Protein AF-A0A1E8Q429-F1 (afdb_monomer_lite)

Radius of gyration: 21.32 Å; chains: 1; bounding box: 55×34×51 Å

Structure (mmCIF, N/CA/C/O backbone):
data_AF-A0A1E8Q429-F1
#
_entry.id   AF-A0A1E8Q429-F1
#
loop_
_atom_site.group_PDB
_atom_site.id
_atom_site.type_symbol
_atom_site.label_atom_id
_atom_site.label_alt_id
_atom_site.label_comp_id
_atom_site.label_asym_id
_atom_site.label_entity_id
_atom_site.label_seq_id
_atom_site.pdbx_PDB_ins_code
_atom_site.Cartn_x
_atom_site.Cartn_y
_atom_site.Cartn_z
_atom_site.occupancy
_atom_site.B_iso_or_equiv
_atom_site.auth_seq_id
_atom_site.auth_comp_id
_atom_site.auth_asym_id
_atom_site.auth_atom_id
_atom_site.pdbx_PDB_model_num
ATOM 1 N N . MET A 1 1 ? -5.239 8.625 -13.168 1.00 46.09 1 MET A N 1
ATOM 2 C CA . MET A 1 1 ? -5.073 7.178 -13.449 1.00 46.09 1 MET A CA 1
ATOM 3 C C . MET A 1 1 ? -4.353 6.540 -12.269 1.00 46.09 1 MET A C 1
ATOM 5 O O . MET A 1 1 ? -3.284 7.021 -11.925 1.00 46.09 1 MET A O 1
ATOM 9 N N . SER A 1 2 ? -4.914 5.511 -11.625 1.00 65.75 2 SER A N 1
ATOM 10 C CA . SER A 1 2 ? -4.260 4.858 -10.476 1.00 65.75 2 SER A CA 1
ATOM 11 C C . SER A 1 2 ? -3.245 3.815 -10.962 1.00 65.75 2 SER A C 1
ATOM 13 O O . SER A 1 2 ? -3.568 2.637 -11.105 1.00 65.75 2 SER A O 1
ATOM 15 N N . ALA A 1 3 ? -2.030 4.260 -11.299 1.00 67.94 3 ALA A N 1
ATOM 16 C CA . ALA A 1 3 ? -0.979 3.421 -11.893 1.00 67.94 3 ALA A CA 1
ATOM 17 C C . ALA A 1 3 ? -0.579 2.216 -11.009 1.00 67.94 3 ALA A C 1
ATOM 19 O O . ALA A 1 3 ? -0.159 1.181 -11.520 1.00 67.94 3 ALA A O 1
ATOM 20 N N . PHE A 1 4 ? -0.803 2.309 -9.694 1.00 79.19 4 PHE A N 1
ATOM 21 C CA . PHE A 1 4 ? -0.530 1.252 -8.715 1.00 79.19 4 PHE A CA 1
ATOM 22 C C . PHE A 1 4 ? -1.444 0.023 -8.833 1.00 79.19 4 PHE A C 1
ATOM 24 O O . PHE A 1 4 ? -1.063 -1.050 -8.373 1.00 79.19 4 PHE A O 1
ATOM 31 N N . LEU A 1 5 ? -2.608 0.136 -9.488 1.00 81.38 5 LEU A N 1
ATOM 32 C CA . LEU A 1 5 ? -3.576 -0.963 -9.660 1.00 81.38 5 LEU A CA 1
ATOM 33 C C . LEU A 1 5 ? -2.956 -2.205 -10.333 1.00 81.38 5 LEU A C 1
ATOM 35 O O . LEU A 1 5 ? -3.407 -3.337 -10.152 1.00 81.38 5 LEU A O 1
ATOM 39 N N . TYR A 1 6 ? -1.936 -1.980 -11.153 1.00 85.81 6 TYR A N 1
ATOM 40 C CA . TYR A 1 6 ? -1.283 -3.007 -11.950 1.00 85.81 6 TYR A CA 1
ATOM 41 C C . TYR A 1 6 ? -0.067 -3.630 -11.265 1.00 85.81 6 TYR A C 1
ATOM 43 O O . TYR A 1 6 ? 0.525 -4.553 -11.816 1.00 85.81 6 TYR A O 1
ATOM 51 N N . LEU A 1 7 ? 0.274 -3.177 -10.061 1.00 88.69 7 LEU A N 1
ATOM 52 C CA . LEU A 1 7 ? 1.336 -3.755 -9.253 1.00 88.69 7 LEU A CA 1
ATOM 53 C C . LEU A 1 7 ? 0.785 -4.817 -8.303 1.00 88.69 7 LEU A C 1
ATOM 55 O O . LEU A 1 7 ? -0.357 -4.744 -7.844 1.00 88.69 7 LEU A O 1
ATOM 59 N N . THR A 1 8 ? 1.625 -5.795 -7.965 1.00 90.06 8 THR A N 1
ATOM 60 C CA . THR A 1 8 ? 1.300 -6.746 -6.897 1.00 90.06 8 THR A CA 1
ATOM 61 C C . THR A 1 8 ? 1.187 -6.015 -5.557 1.00 90.06 8 THR A C 1
ATOM 63 O O . THR A 1 8 ? 1.792 -4.960 -5.372 1.00 90.06 8 THR A O 1
ATOM 66 N N . PHE A 1 9 ? 0.456 -6.585 -4.593 1.00 89.88 9 PHE A N 1
ATOM 67 C CA . PHE A 1 9 ? 0.373 -6.024 -3.237 1.00 89.88 9 PHE A CA 1
ATOM 68 C C . PHE A 1 9 ? 1.767 -5.741 -2.660 1.00 89.88 9 PHE A C 1
ATOM 70 O O . PHE A 1 9 ? 2.017 -4.671 -2.111 1.00 89.88 9 PHE A O 1
ATOM 77 N N . ARG A 1 10 ? 2.702 -6.683 -2.844 1.00 91.12 10 ARG A N 1
ATOM 78 C CA . ARG A 1 10 ? 4.063 -6.541 -2.334 1.00 91.12 10 ARG A CA 1
ATOM 79 C C . ARG A 1 10 ? 4.818 -5.395 -2.998 1.00 91.12 10 ARG A C 1
ATOM 81 O O . ARG A 1 10 ? 5.468 -4.638 -2.291 1.00 91.12 10 ARG A O 1
ATOM 88 N N . ASP A 1 11 ? 4.701 -5.252 -4.316 1.00 92.62 11 ASP A N 1
ATOM 89 C CA . ASP A 1 11 ? 5.333 -4.154 -5.053 1.00 92.62 11 ASP A CA 1
ATOM 90 C C . ASP A 1 11 ? 4.767 -2.792 -4.613 1.00 92.62 11 ASP A C 1
ATOM 92 O O . ASP A 1 11 ? 5.527 -1.841 -4.441 1.00 92.62 11 ASP A O 1
ATOM 96 N N . GLN A 1 12 ? 3.451 -2.698 -4.376 1.00 92.19 12 GLN A N 1
ATOM 97 C CA . GLN A 1 12 ? 2.818 -1.481 -3.851 1.00 92.19 12 GLN A CA 1
ATOM 98 C C . GLN A 1 12 ? 3.361 -1.118 -2.458 1.00 92.19 12 GLN A C 1
ATOM 100 O O . GLN A 1 12 ? 3.702 0.040 -2.216 1.00 92.19 12 GLN A O 1
ATOM 105 N N . VAL A 1 13 ? 3.492 -2.105 -1.562 1.00 91.56 13 VAL A N 1
ATOM 106 C CA . VAL A 1 13 ? 4.066 -1.909 -0.220 1.00 91.56 13 VAL A CA 1
ATOM 107 C C . VAL A 1 13 ? 5.539 -1.522 -0.300 1.00 91.56 13 VAL A C 1
ATOM 109 O O . VAL A 1 13 ? 5.920 -0.515 0.285 1.00 91.56 13 VAL A O 1
ATOM 112 N N . ASP A 1 14 ? 6.363 -2.268 -1.042 1.00 94.50 14 ASP A N 1
ATOM 113 C CA . ASP A 1 14 ? 7.803 -2.004 -1.130 1.00 94.50 14 ASP A CA 1
ATOM 114 C C . ASP A 1 14 ? 8.072 -0.589 -1.692 1.00 94.50 14 ASP A C 1
ATOM 116 O O . ASP A 1 14 ? 8.958 0.114 -1.198 1.00 94.50 14 ASP A O 1
ATOM 120 N N . LEU A 1 15 ? 7.274 -0.135 -2.670 1.00 93.50 15 LEU A N 1
ATOM 121 C CA . LEU A 1 15 ? 7.333 1.237 -3.183 1.00 93.50 15 LEU A CA 1
ATOM 122 C C . LEU A 1 15 ? 6.974 2.277 -2.128 1.00 93.50 15 LEU A C 1
ATOM 124 O O . LEU A 1 15 ? 7.724 3.238 -1.954 1.00 93.50 15 LEU A O 1
ATOM 128 N N . HIS A 1 16 ? 5.849 2.105 -1.430 1.00 92.06 16 HIS A N 1
ATOM 129 C CA . HIS A 1 16 ? 5.443 3.064 -0.404 1.00 92.06 16 HIS A CA 1
ATOM 130 C C . HIS A 1 16 ? 6.444 3.117 0.741 1.00 92.06 16 HIS A C 1
ATOM 132 O O . HIS A 1 16 ? 6.873 4.197 1.129 1.00 92.06 16 HIS A O 1
ATOM 138 N N . THR A 1 17 ? 6.860 1.963 1.261 1.00 92.38 17 THR A N 1
ATOM 139 C CA . THR A 1 17 ? 7.780 1.901 2.397 1.00 92.38 17 THR A CA 1
ATOM 140 C C . THR A 1 17 ? 9.108 2.577 2.077 1.00 92.38 17 THR A C 1
ATOM 142 O O . THR A 1 17 ? 9.664 3.237 2.951 1.00 92.38 17 THR A O 1
ATOM 145 N N . TYR A 1 18 ? 9.617 2.460 0.846 1.00 95.06 18 TYR A N 1
ATOM 146 C CA . TYR A 1 18 ? 10.895 3.072 0.483 1.00 95.06 18 TYR A CA 1
ATOM 147 C C . TYR A 1 18 ? 10.777 4.539 0.042 1.00 95.06 18 TYR A C 1
ATOM 149 O O . TYR A 1 18 ? 11.525 5.380 0.537 1.00 95.06 18 TYR A O 1
ATOM 157 N N . PHE A 1 19 ? 9.861 4.856 -0.880 1.00 92.44 19 PHE A N 1
ATOM 158 C CA . PHE A 1 19 ? 9.769 6.189 -1.491 1.00 92.44 19 PHE A CA 1
ATOM 159 C C . PHE A 1 19 ? 8.773 7.127 -0.809 1.00 92.44 19 PHE A C 1
ATOM 161 O O . PHE A 1 19 ? 8.886 8.333 -0.989 1.00 92.44 19 PHE A O 1
ATOM 168 N N . GLN A 1 20 ? 7.809 6.591 -0.056 1.00 90.12 20 GLN A N 1
ATOM 169 C CA . GLN A 1 20 ? 6.757 7.351 0.624 1.00 90.12 20 GLN A CA 1
ATOM 170 C C . GLN A 1 20 ? 6.062 8.390 -0.270 1.00 90.12 20 GLN A C 1
ATOM 172 O O . GLN A 1 20 ? 5.871 9.532 0.124 1.00 90.12 20 GLN A O 1
ATOM 177 N N . PHE A 1 21 ? 5.635 7.989 -1.474 1.00 81.69 21 PHE A N 1
ATOM 178 C CA . PHE A 1 21 ? 5.024 8.895 -2.464 1.00 81.69 21 PHE A CA 1
ATOM 179 C C . PHE A 1 21 ? 3.799 9.683 -1.972 1.00 81.69 21 PHE A C 1
ATOM 181 O O . PHE A 1 21 ? 3.417 10.662 -2.605 1.00 81.69 21 PHE A O 1
ATOM 188 N N . ALA A 1 22 ? 3.155 9.225 -0.899 1.00 79.38 22 ALA A N 1
ATOM 189 C CA . ALA A 1 22 ? 1.972 9.846 -0.316 1.00 79.38 22 ALA A CA 1
ATOM 190 C C . ALA A 1 22 ? 2.241 10.527 1.040 1.00 79.38 22 ALA A C 1
ATOM 192 O O . ALA A 1 22 ? 1.277 10.874 1.718 1.00 79.38 22 ALA A O 1
ATOM 193 N N . SER A 1 23 ? 3.504 10.675 1.462 1.00 83.12 23 SER A N 1
ATOM 194 C CA . SER A 1 23 ? 3.833 11.403 2.691 1.00 83.12 23 SER A CA 1
ATOM 195 C C . SER A 1 23 ? 4.015 12.899 2.435 1.00 83.12 23 SER A C 1
ATOM 197 O O . SER A 1 23 ? 4.298 13.343 1.324 1.00 83.12 23 SER A O 1
ATOM 199 N N . ASP A 1 24 ? 3.843 13.672 3.496 1.00 86.81 24 ASP A N 1
ATOM 200 C CA . ASP A 1 24 ? 4.056 15.115 3.592 1.00 86.81 24 ASP A CA 1
ATOM 201 C C . ASP A 1 24 ? 5.496 15.480 3.994 1.00 86.81 24 ASP A C 1
ATOM 203 O O . ASP A 1 24 ? 5.793 16.639 4.285 1.00 86.81 24 ASP A O 1
ATOM 207 N N . LYS A 1 25 ? 6.404 14.498 3.997 1.00 88.94 25 LYS A N 1
ATOM 208 C CA . LYS A 1 25 ? 7.797 14.690 4.395 1.00 88.94 25 LYS A CA 1
ATOM 209 C C . LYS A 1 25 ? 8.554 15.567 3.409 1.00 88.94 25 LYS A C 1
ATOM 211 O O . LYS A 1 25 ? 8.418 15.456 2.190 1.00 88.94 25 LYS A O 1
ATOM 216 N N . THR A 1 26 ? 9.444 16.378 3.955 1.00 93.94 26 THR A N 1
ATOM 217 C CA . THR A 1 26 ? 10.434 17.139 3.199 1.00 93.94 26 THR A CA 1
ATOM 218 C C . THR A 1 26 ? 11.469 16.217 2.552 1.00 93.94 26 THR A C 1
ATOM 220 O O . THR A 1 26 ? 11.667 15.065 2.945 1.00 93.94 26 THR A O 1
ATOM 223 N N . GLU A 1 27 ? 12.201 16.732 1.564 1.00 92.88 27 GLU A N 1
ATOM 224 C CA . GLU A 1 27 ? 13.260 15.971 0.897 1.00 92.88 27 GLU A CA 1
ATOM 225 C C . GLU A 1 27 ? 14.350 15.488 1.872 1.00 92.88 27 GLU A C 1
ATOM 227 O O . GLU A 1 27 ? 14.801 14.343 1.775 1.00 92.88 27 GLU A O 1
ATOM 232 N N . ALA A 1 28 ? 14.739 16.327 2.839 1.00 95.38 28 ALA A N 1
ATOM 233 C CA . ALA A 1 28 ? 15.726 15.975 3.858 1.00 95.38 28 ALA A CA 1
ATOM 234 C C . ALA A 1 28 ? 15.258 14.779 4.704 1.00 95.38 28 ALA A C 1
ATOM 236 O O . ALA A 1 28 ? 15.998 13.805 4.871 1.00 95.38 28 ALA A O 1
ATOM 237 N N . GLU A 1 29 ? 13.999 14.800 5.144 1.00 95.25 29 GLU A N 1
ATOM 238 C CA . GLU A 1 29 ? 13.382 13.704 5.895 1.00 95.25 29 GLU A CA 1
ATOM 239 C C . GLU A 1 29 ? 13.235 12.436 5.045 1.00 95.25 29 GLU A C 1
ATOM 241 O O . GLU A 1 29 ? 13.402 11.329 5.553 1.00 95.25 29 GLU A O 1
ATOM 246 N N . LEU A 1 30 ? 12.975 12.555 3.739 1.00 93.69 30 LEU A N 1
ATOM 247 C CA . LEU A 1 30 ? 12.933 11.408 2.823 1.00 93.69 30 LEU A CA 1
ATOM 248 C C . LEU A 1 30 ? 14.318 10.786 2.596 1.00 93.69 30 LEU A C 1
ATOM 250 O O . LEU A 1 30 ? 14.434 9.572 2.396 1.00 93.69 30 LEU A O 1
ATOM 254 N N . ILE A 1 31 ? 15.386 11.586 2.592 1.00 94.56 31 ILE A N 1
ATOM 255 C CA . ILE A 1 31 ? 16.765 11.077 2.534 1.00 94.56 31 ILE A CA 1
ATOM 256 C C . ILE A 1 31 ? 17.094 10.320 3.820 1.00 94.56 31 ILE A C 1
ATOM 258 O O . ILE A 1 31 ? 17.601 9.197 3.755 1.00 94.56 31 ILE A O 1
ATOM 262 N N . GLU A 1 32 ? 16.787 10.905 4.976 1.00 95.69 32 GLU A N 1
ATOM 263 C CA . GLU A 1 32 ? 17.001 10.263 6.272 1.00 95.69 32 GLU A CA 1
ATOM 264 C C . GLU A 1 32 ? 16.183 8.973 6.400 1.00 95.69 32 GLU A C 1
ATOM 266 O O . GLU A 1 32 ? 16.728 7.916 6.721 1.00 95.69 32 GLU A O 1
ATOM 271 N N . HIS A 1 33 ? 14.904 9.019 6.028 1.00 94.50 33 HIS A N 1
ATOM 272 C CA . HIS A 1 33 ? 14.019 7.860 5.970 1.00 94.50 33 HIS A CA 1
ATOM 273 C C . HIS A 1 33 ? 14.626 6.723 5.145 1.00 94.50 33 HIS A C 1
ATOM 275 O O . HIS A 1 33 ? 14.714 5.592 5.621 1.00 94.50 33 HIS A O 1
ATOM 281 N N . ARG A 1 34 ? 15.118 7.011 3.934 1.00 95.25 34 ARG A N 1
ATOM 282 C CA . ARG A 1 34 ? 15.754 5.998 3.076 1.00 95.25 34 ARG A CA 1
ATOM 283 C C . ARG A 1 34 ? 17.004 5.390 3.713 1.00 95.25 34 ARG A C 1
ATOM 285 O O . ARG A 1 34 ? 17.220 4.188 3.557 1.00 95.25 34 ARG A O 1
ATOM 292 N N . ARG A 1 35 ? 17.808 6.177 4.438 1.00 94.88 35 ARG A N 1
ATOM 293 C CA . ARG A 1 35 ? 18.970 5.668 5.192 1.00 94.88 35 ARG A CA 1
ATOM 294 C C . ARG A 1 35 ? 18.531 4.736 6.319 1.00 94.88 35 ARG A C 1
ATOM 296 O O . ARG A 1 35 ? 19.056 3.628 6.422 1.00 94.88 35 ARG A O 1
ATOM 303 N N . ASN A 1 36 ? 17.535 5.148 7.099 1.00 94.62 36 ASN A N 1
ATOM 304 C CA . ASN A 1 36 ? 17.003 4.367 8.215 1.00 94.62 36 ASN A CA 1
ATOM 305 C C . ASN A 1 36 ? 16.393 3.050 7.729 1.00 94.62 36 ASN A C 1
ATOM 307 O O . ASN A 1 36 ? 16.697 1.979 8.249 1.00 94.62 36 ASN A O 1
ATOM 311 N N . VAL A 1 37 ? 15.599 3.101 6.665 1.00 93.44 37 VAL A N 1
ATOM 312 C CA . VAL A 1 37 ? 14.986 1.910 6.083 1.00 93.44 37 VAL A CA 1
ATOM 313 C C . VAL A 1 37 ? 16.019 0.977 5.454 1.00 93.44 37 VAL A C 1
ATOM 315 O O . VAL A 1 37 ? 15.904 -0.232 5.621 1.00 93.44 37 VAL A O 1
ATOM 318 N N . HIS A 1 38 ? 17.058 1.496 4.794 1.00 93.44 38 HIS A N 1
ATOM 319 C CA . HIS A 1 38 ? 18.170 0.669 4.312 1.00 93.44 38 HIS A CA 1
ATOM 320 C C . HIS A 1 38 ? 18.901 -0.037 5.467 1.00 93.44 38 HIS A C 1
ATOM 322 O O . HIS A 1 38 ? 19.346 -1.175 5.316 1.00 93.44 38 HIS A O 1
ATOM 328 N N . ALA A 1 39 ? 19.048 0.626 6.618 1.00 94.50 39 ALA A N 1
ATOM 329 C CA . ALA A 1 39 ? 19.651 0.016 7.800 1.00 94.50 39 ALA A CA 1
ATOM 330 C C . ALA A 1 39 ? 18.789 -1.131 8.364 1.00 94.50 39 ALA A C 1
ATOM 332 O O . ALA A 1 39 ? 19.346 -2.153 8.761 1.00 94.50 39 ALA A O 1
ATOM 333 N N . LEU A 1 40 ? 17.458 -0.987 8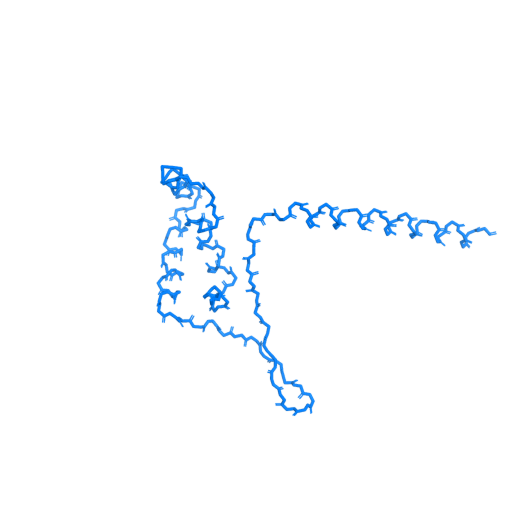.344 1.00 94.50 40 LEU A N 1
ATOM 334 C CA . LEU A 1 40 ? 16.503 -1.999 8.819 1.00 94.50 40 LEU A CA 1
ATOM 335 C C . LEU A 1 40 ? 16.324 -3.171 7.838 1.00 94.50 40 LEU A C 1
ATOM 337 O O . LEU A 1 40 ? 16.329 -4.329 8.247 1.00 94.50 40 LEU A O 1
ATOM 341 N N . ASP A 1 41 ? 16.182 -2.886 6.543 1.00 95.19 41 ASP A N 1
ATOM 342 C CA . ASP A 1 41 ? 16.062 -3.874 5.468 1.00 95.19 41 ASP A CA 1
ATOM 343 C C . ASP A 1 41 ? 16.946 -3.467 4.283 1.00 95.19 41 ASP A C 1
ATOM 345 O O . ASP A 1 41 ? 16.540 -2.726 3.381 1.00 95.19 41 ASP A O 1
ATOM 349 N N . ARG A 1 42 ? 18.159 -4.032 4.247 1.00 95.56 42 ARG A N 1
ATOM 350 C CA . ARG A 1 42 ? 19.149 -3.790 3.182 1.00 95.56 42 ARG A CA 1
ATOM 351 C C . ARG A 1 42 ? 18.655 -4.176 1.789 1.00 95.56 42 ARG A C 1
ATOM 353 O O . ARG A 1 42 ? 19.192 -3.698 0.795 1.00 95.56 42 ARG A O 1
ATOM 360 N N . SER A 1 43 ? 17.659 -5.055 1.691 1.00 96.44 43 SER A N 1
ATOM 361 C CA . SER A 1 43 ? 17.149 -5.531 0.405 1.00 96.44 43 SER A CA 1
ATOM 362 C C . SER A 1 43 ? 15.977 -4.701 -0.123 1.00 96.44 43 SER A C 1
ATOM 364 O O . SER A 1 43 ? 15.711 -4.735 -1.329 1.00 96.44 43 SER A O 1
ATOM 366 N N . LEU A 1 44 ? 15.310 -3.911 0.730 1.00 94.69 44 LEU A N 1
ATOM 367 C CA . LEU A 1 44 ? 14.176 -3.081 0.323 1.00 94.69 44 LEU A CA 1
ATOM 368 C C . LEU A 1 44 ? 14.501 -2.109 -0.823 1.00 94.69 44 LEU A C 1
ATOM 370 O O . LEU A 1 44 ? 13.722 -2.102 -1.774 1.00 94.69 44 LEU A O 1
ATOM 374 N N . PRO A 1 45 ? 15.612 -1.343 -0.823 1.00 96.62 45 PRO A N 1
ATOM 375 C CA . PRO A 1 45 ? 15.923 -0.429 -1.925 1.00 96.62 45 PRO A CA 1
ATOM 376 C C . PRO A 1 45 ? 15.943 -1.135 -3.285 1.00 96.62 45 PRO A C 1
ATOM 378 O O . PRO A 1 45 ? 15.400 -0.633 -4.266 1.00 96.62 45 PRO A O 1
ATOM 381 N N . HIS A 1 46 ? 16.513 -2.343 -3.338 1.00 96.75 46 HIS A N 1
ATOM 382 C CA . HIS A 1 46 ? 16.569 -3.129 -4.566 1.00 96.75 46 HIS A CA 1
ATOM 383 C C . HIS A 1 46 ? 15.181 -3.643 -4.976 1.00 96.75 46 HIS A C 1
ATOM 385 O O . HIS A 1 46 ? 14.820 -3.593 -6.154 1.00 96.75 46 HIS A O 1
ATOM 391 N N . ARG A 1 47 ? 14.363 -4.113 -4.022 1.00 96.94 47 ARG A N 1
ATOM 392 C CA . ARG A 1 47 ? 12.980 -4.533 -4.312 1.00 96.94 47 ARG A CA 1
ATOM 393 C C . ARG A 1 47 ? 12.125 -3.362 -4.797 1.00 96.94 47 ARG A C 1
ATOM 395 O O . ARG A 1 47 ? 11.506 -3.482 -5.852 1.00 96.94 47 ARG A O 1
ATOM 402 N N . ALA A 1 48 ? 12.167 -2.232 -4.096 1.00 95.44 48 ALA A N 1
ATOM 403 C CA . ALA A 1 48 ? 11.461 -1.007 -4.455 1.00 95.44 48 ALA A CA 1
ATOM 404 C C . ALA A 1 48 ? 11.910 -0.476 -5.824 1.00 95.44 48 ALA A C 1
ATOM 406 O O . ALA A 1 48 ? 11.073 -0.107 -6.642 1.00 95.44 48 ALA A O 1
ATOM 407 N N . GLY A 1 49 ? 13.212 -0.520 -6.127 1.00 95.62 49 GLY A N 1
ATOM 408 C CA . GLY A 1 49 ? 13.744 -0.164 -7.443 1.00 95.62 49 GLY A CA 1
ATOM 409 C C . GLY A 1 49 ? 13.203 -1.055 -8.566 1.00 95.62 49 GLY A C 1
ATOM 410 O O . GLY A 1 49 ? 12.772 -0.551 -9.603 1.00 95.62 49 GLY A O 1
ATOM 411 N N . ARG A 1 50 ? 13.138 -2.378 -8.352 1.00 95.38 50 ARG A N 1
ATOM 412 C CA . ARG A 1 50 ? 12.515 -3.300 -9.321 1.00 95.38 50 ARG A CA 1
ATOM 413 C C . ARG A 1 50 ? 11.027 -3.010 -9.504 1.00 95.38 50 ARG A C 1
ATOM 415 O O . ARG A 1 50 ? 10.572 -2.944 -10.643 1.00 95.38 50 ARG A O 1
ATOM 422 N N . ALA A 1 51 ? 10.286 -2.809 -8.416 1.00 94.06 51 ALA A N 1
ATOM 423 C CA . ALA A 1 51 ? 8.868 -2.455 -8.465 1.00 94.06 51 ALA A CA 1
ATOM 424 C C . ALA A 1 51 ? 8.637 -1.129 -9.215 1.00 94.06 51 ALA A C 1
ATOM 426 O O . ALA A 1 51 ? 7.739 -1.040 -10.052 1.00 94.06 51 ALA A O 1
ATOM 427 N N . TYR A 1 52 ? 9.499 -0.132 -9.001 1.00 94.44 52 TYR A N 1
ATOM 428 C CA . TYR A 1 52 ? 9.446 1.153 -9.699 1.00 94.44 52 TYR A CA 1
ATOM 429 C C . TYR A 1 52 ? 9.699 0.990 -11.200 1.00 94.44 52 TYR A C 1
ATOM 431 O O . TYR A 1 52 ? 8.943 1.502 -12.022 1.00 94.44 52 TYR A O 1
ATOM 439 N N . ALA A 1 53 ? 10.705 0.198 -11.579 1.00 94.19 53 ALA A N 1
ATOM 440 C CA . ALA A 1 53 ? 10.981 -0.094 -12.982 1.00 94.19 53 ALA A CA 1
ATOM 441 C C . ALA A 1 53 ? 9.805 -0.803 -13.679 1.00 94.19 53 ALA A C 1
ATOM 443 O O . ALA A 1 53 ? 9.557 -0.557 -14.859 1.00 94.19 53 ALA A O 1
ATOM 444 N N . ARG A 1 54 ? 9.071 -1.681 -12.981 1.00 91.56 54 ARG A N 1
ATOM 445 C CA . ARG A 1 54 ? 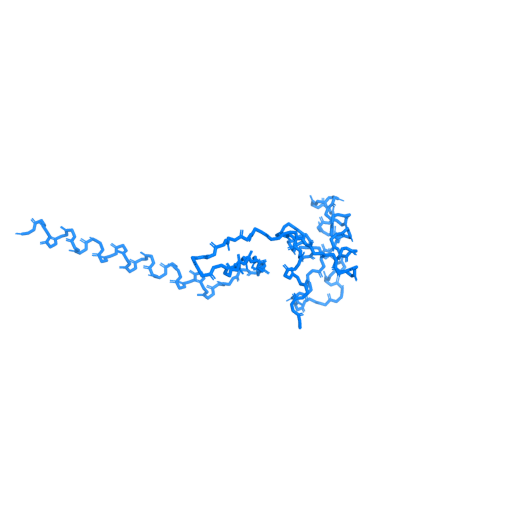7.840 -2.298 -13.511 1.00 91.56 54 ARG A CA 1
ATOM 446 C C . ARG A 1 54 ? 6.723 -1.275 -13.700 1.00 91.56 54 ARG A C 1
ATOM 448 O O . ARG A 1 54 ? 6.075 -1.276 -14.743 1.00 91.56 54 ARG A O 1
ATOM 455 N N . LEU A 1 55 ? 6.538 -0.390 -12.717 1.00 90.56 55 LEU A N 1
ATOM 456 C CA . LEU A 1 55 ? 5.545 0.684 -12.760 1.00 90.56 55 LEU A CA 1
ATOM 457 C C . LEU A 1 55 ? 5.770 1.605 -13.965 1.00 90.56 55 LEU A C 1
ATOM 459 O O . LEU A 1 55 ? 4.839 1.847 -14.726 1.00 90.56 55 LEU A O 1
ATOM 463 N N . ILE A 1 56 ? 7.009 2.063 -14.172 1.00 91.94 56 ILE A N 1
ATOM 464 C CA . ILE A 1 56 ? 7.374 2.941 -15.297 1.00 91.94 56 ILE A CA 1
ATOM 465 C C . ILE A 1 56 ? 7.214 2.233 -16.646 1.00 91.94 56 ILE A C 1
ATOM 467 O O . ILE A 1 56 ? 6.763 2.845 -17.610 1.00 91.94 56 ILE A O 1
ATOM 471 N N . ARG A 1 57 ? 7.521 0.932 -16.718 1.00 91.12 57 ARG A N 1
ATOM 472 C CA . ARG A 1 57 ? 7.290 0.117 -17.922 1.00 91.12 57 ARG A CA 1
ATOM 473 C C . ARG A 1 57 ? 5.813 -0.201 -18.177 1.00 91.12 57 ARG A C 1
ATOM 475 O O . ARG A 1 57 ? 5.494 -0.754 -19.224 1.00 91.12 57 ARG A O 1
ATOM 482 N N . GLY A 1 58 ? 4.916 0.128 -17.245 1.00 88.62 58 GLY A N 1
ATOM 483 C CA . GLY A 1 58 ? 3.491 -0.176 -17.360 1.00 88.62 58 GLY A CA 1
ATOM 484 C C . GLY A 1 58 ? 3.186 -1.675 -17.317 1.00 88.62 58 GLY A C 1
ATOM 485 O O . GLY A 1 58 ? 2.162 -2.105 -17.853 1.00 88.62 58 GLY A O 1
ATOM 486 N N . GLU A 1 59 ? 4.065 -2.476 -16.703 1.00 88.25 59 GLU A N 1
ATOM 487 C CA . GLU A 1 59 ? 3.846 -3.913 -16.544 1.00 88.25 59 GLU A CA 1
ATOM 488 C C . GLU A 1 59 ? 2.576 -4.164 -15.725 1.00 88.25 59 GLU A C 1
ATOM 490 O O . GLU A 1 59 ? 2.342 -3.535 -14.690 1.00 88.25 59 GLU A O 1
ATOM 495 N N . ARG A 1 60 ? 1.744 -5.102 -16.191 1.00 85.38 60 ARG A N 1
ATOM 496 C CA . ARG A 1 60 ? 0.486 -5.444 -15.530 1.00 85.38 60 ARG A CA 1
ATOM 497 C C . ARG A 1 60 ? 0.587 -6.787 -14.841 1.00 85.38 60 ARG A C 1
ATOM 499 O O . ARG A 1 60 ? 0.648 -7.820 -15.500 1.00 85.38 60 ARG A O 1
ATOM 506 N N . ALA A 1 61 ? 0.518 -6.772 -13.514 1.00 84.38 61 ALA A N 1
ATOM 507 C CA . ALA A 1 61 ? 0.347 -7.985 -12.740 1.00 84.38 61 ALA A CA 1
ATOM 508 C C . ALA A 1 61 ? -0.942 -8.701 -13.188 1.00 84.38 61 ALA A C 1
ATOM 510 O O . ALA A 1 61 ? -1.980 -8.043 -13.396 1.00 84.38 61 ALA A O 1
ATOM 511 N N . PRO A 1 62 ? -0.908 -10.034 -13.339 1.00 81.06 62 PRO A N 1
ATOM 512 C CA . PRO A 1 62 ? -2.105 -10.802 -13.644 1.00 81.06 62 PRO A CA 1
ATOM 513 C C . PRO A 1 62 ? -3.143 -10.578 -12.538 1.00 81.06 62 PRO A C 1
ATOM 515 O O . PRO A 1 62 ? -2.795 -10.493 -11.362 1.00 81.06 62 PRO A O 1
ATOM 518 N N . ALA A 1 63 ? -4.414 -10.444 -12.916 1.00 80.19 63 ALA A N 1
ATOM 519 C CA . ALA A 1 63 ? -5.510 -10.461 -11.954 1.00 80.19 63 ALA A CA 1
ATOM 520 C C . ALA A 1 63 ? -6.293 -11.752 -12.101 1.00 80.19 63 ALA A C 1
ATOM 522 O O . ALA A 1 63 ? -6.620 -12.168 -13.215 1.00 80.19 63 ALA A O 1
ATOM 523 N N . THR A 1 64 ? -6.635 -12.342 -10.963 1.00 82.25 64 THR A N 1
ATOM 524 C CA . THR A 1 64 ? -7.619 -13.413 -10.903 1.00 82.25 64 THR A CA 1
ATOM 525 C C . THR A 1 64 ? -8.940 -12.871 -11.439 1.00 82.25 64 THR A C 1
ATOM 527 O O . THR A 1 64 ? -9.404 -11.810 -11.013 1.00 82.25 64 THR A O 1
ATOM 530 N N . SER A 1 65 ? -9.515 -13.574 -12.413 1.00 85.88 65 SER A N 1
ATOM 531 C CA . SER A 1 65 ? -10.820 -13.236 -12.972 1.00 85.88 65 SER A CA 1
ATOM 532 C C . SER A 1 65 ? -11.774 -14.406 -12.821 1.00 85.88 65 SER A C 1
ATOM 534 O O . SER A 1 65 ? -11.385 -15.550 -13.054 1.00 85.88 65 SER A O 1
ATOM 536 N N . SER A 1 66 ? -13.015 -14.096 -12.469 1.00 87.88 66 SER A N 1
ATOM 537 C CA . SER A 1 66 ? -14.114 -15.054 -12.405 1.00 87.88 66 SER A CA 1
ATOM 538 C C . SER A 1 66 ? -15.085 -14.768 -13.543 1.00 87.88 66 SER A C 1
ATOM 540 O O . SER A 1 66 ? -15.354 -13.605 -13.856 1.00 87.88 66 SER A O 1
ATOM 542 N N . ALA A 1 67 ? -15.577 -15.828 -14.179 1.00 92.44 67 ALA A N 1
ATOM 543 C CA . ALA A 1 67 ? -16.658 -15.726 -15.149 1.00 92.44 67 ALA A CA 1
ATOM 544 C C . ALA A 1 67 ? -17.998 -15.630 -14.411 1.00 92.44 67 ALA A C 1
ATOM 546 O O . ALA A 1 67 ? -18.215 -16.331 -13.420 1.00 92.44 67 ALA A O 1
ATOM 547 N N . LEU A 1 68 ? -18.873 -14.758 -14.894 1.00 91.88 68 LEU A N 1
ATOM 548 C CA . LEU A 1 68 ? -20.256 -14.650 -14.457 1.00 91.88 68 LEU A CA 1
ATOM 549 C C . LEU A 1 68 ? -21.167 -15.526 -15.325 1.00 91.88 68 LEU A C 1
ATOM 551 O O . LEU A 1 68 ? -20.783 -15.987 -16.401 1.00 91.88 68 LEU A O 1
ATOM 555 N N . SER A 1 69 ? -22.393 -15.745 -14.850 1.00 90.62 69 SER A N 1
ATOM 556 C CA . SER A 1 69 ? -23.420 -16.538 -15.538 1.00 90.62 69 SER A CA 1
ATOM 557 C C . SER A 1 69 ? -23.851 -15.957 -16.890 1.00 90.62 69 SER A C 1
ATOM 559 O O . SER A 1 69 ? -24.334 -16.700 -17.737 1.00 90.62 69 SER A O 1
ATOM 561 N N . ASP A 1 70 ? -23.654 -14.658 -17.110 1.00 93.00 70 ASP A N 1
ATOM 562 C CA . ASP A 1 70 ? -23.934 -13.957 -18.369 1.00 93.00 70 ASP A CA 1
ATOM 563 C C . ASP A 1 70 ? -22.757 -13.994 -19.368 1.00 93.00 70 ASP A C 1
ATOM 565 O O . ASP A 1 70 ? -22.832 -13.405 -20.445 1.00 93.00 70 ASP A O 1
ATOM 569 N N . GLY A 1 71 ? -21.658 -14.676 -19.022 1.00 89.81 71 GLY A N 1
ATOM 570 C CA . GLY A 1 71 ? -20.444 -14.761 -19.836 1.00 89.81 71 GLY A CA 1
ATOM 571 C C . GLY A 1 71 ? -19.476 -13.586 -19.666 1.00 89.81 71 GLY A C 1
ATOM 572 O O . GLY A 1 71 ? -18.373 -13.621 -20.222 1.00 89.81 71 GLY A O 1
ATOM 573 N N . SER A 1 72 ? -19.824 -12.564 -18.878 1.00 89.88 72 SER A N 1
ATOM 574 C CA . SER A 1 72 ? -18.903 -11.476 -18.546 1.00 89.88 72 SER A CA 1
ATOM 575 C C . SER A 1 72 ? -17.812 -11.940 -17.566 1.00 89.88 72 SER A C 1
ATOM 577 O O . SER A 1 72 ? -17.940 -12.955 -16.877 1.00 89.88 72 SER A O 1
ATOM 579 N N . ARG A 1 73 ? -16.680 -11.222 -17.523 1.00 89.69 73 ARG A N 1
ATOM 580 C CA . ARG A 1 73 ? -15.558 -11.526 -16.618 1.00 89.69 73 ARG A CA 1
ATOM 581 C C . ARG A 1 73 ? -15.316 -10.363 -15.675 1.00 89.69 73 ARG A C 1
ATOM 583 O O . ARG A 1 73 ? -15.106 -9.237 -16.121 1.00 89.69 73 ARG A O 1
ATOM 590 N N . ILE A 1 74 ? -15.253 -10.657 -14.381 1.00 88.94 74 ILE A N 1
ATOM 591 C CA . ILE A 1 74 ? -14.887 -9.687 -13.348 1.00 88.94 74 ILE A CA 1
ATOM 592 C C . ILE A 1 74 ? -13.496 -10.026 -12.831 1.00 88.94 74 ILE A C 1
ATOM 594 O O . ILE A 1 74 ? -13.197 -11.182 -12.541 1.00 88.94 74 ILE A O 1
ATOM 598 N N . SER A 1 75 ? -12.647 -9.009 -12.687 1.00 85.88 75 SER A N 1
ATOM 599 C CA . SER A 1 75 ? -11.358 -9.123 -12.006 1.00 85.88 75 SER A CA 1
ATOM 600 C C . SER A 1 75 ? -11.284 -8.127 -10.859 1.00 85.88 75 SER A C 1
ATOM 602 O O . SER A 1 75 ? -11.544 -6.940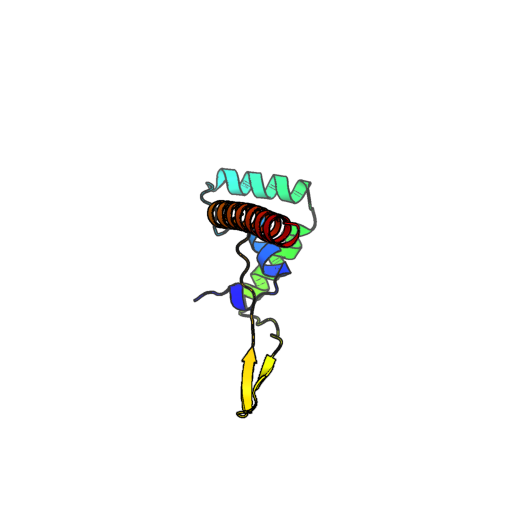 -11.065 1.00 85.88 75 SER A O 1
ATOM 604 N N . VAL A 1 76 ? -10.880 -8.592 -9.681 1.00 83.88 76 VAL A N 1
ATOM 605 C CA . VAL A 1 76 ? -10.687 -7.741 -8.503 1.00 83.88 76 VAL A CA 1
ATOM 606 C C . VAL A 1 76 ? -9.200 -7.450 -8.340 1.00 83.88 76 VAL A C 1
ATOM 608 O O . VAL A 1 76 ? -8.363 -8.344 -8.467 1.00 83.88 76 VAL A O 1
ATOM 611 N N . ARG A 1 77 ? -8.860 -6.188 -8.070 1.00 85.12 77 ARG A N 1
ATOM 612 C CA . ARG A 1 77 ? -7.485 -5.744 -7.818 1.00 85.12 77 ARG A CA 1
ATOM 613 C C . ARG A 1 77 ? -7.442 -4.944 -6.528 1.00 85.12 77 ARG A C 1
ATOM 615 O O . ARG A 1 77 ? -8.221 -4.012 -6.354 1.00 85.12 77 ARG A O 1
ATOM 622 N N . ALA A 1 78 ? -6.525 -5.313 -5.641 1.00 81.50 78 ALA A N 1
ATOM 623 C CA . ALA A 1 78 ? -6.305 -4.587 -4.402 1.00 81.50 78 ALA A CA 1
ATOM 624 C C . ALA A 1 78 ? -5.454 -3.337 -4.662 1.00 81.50 78 ALA A C 1
ATOM 626 O O . ALA A 1 78 ? -4.425 -3.402 -5.341 1.00 81.50 78 ALA A O 1
ATOM 627 N N . ILE A 1 79 ? -5.878 -2.215 -4.085 1.00 86.06 79 ILE A N 1
ATOM 628 C CA . ILE A 1 79 ? -5.072 -1.001 -3.967 1.00 86.06 79 ILE A CA 1
ATOM 629 C C . ILE A 1 79 ? -4.688 -0.872 -2.501 1.00 86.06 79 ILE A C 1
ATOM 631 O O . ILE A 1 79 ? -5.555 -0.870 -1.626 1.00 86.06 79 ILE A O 1
ATOM 635 N N . VAL A 1 80 ? -3.392 -0.783 -2.234 1.00 84.56 80 VAL A N 1
ATOM 636 C CA . VAL A 1 80 ? -2.881 -0.634 -0.875 1.00 84.56 80 VAL A CA 1
ATOM 637 C C . VAL A 1 80 ? -2.972 0.827 -0.463 1.00 84.56 80 VAL A C 1
ATOM 639 O O . VAL A 1 80 ? -2.444 1.705 -1.143 1.00 84.56 80 VAL A O 1
ATOM 642 N N . ARG A 1 81 ? -3.607 1.076 0.685 1.00 81.81 81 ARG A N 1
ATOM 643 C CA . ARG A 1 81 ? -3.457 2.318 1.446 1.00 81.81 81 ARG A CA 1
ATOM 644 C C . ARG A 1 81 ? -2.613 2.000 2.686 1.00 81.81 81 ARG A C 1
ATOM 646 O O . ARG A 1 81 ? -3.151 1.467 3.649 1.00 81.81 81 ARG A O 1
ATOM 653 N N . PRO A 1 82 ? -1.294 2.210 2.616 1.00 76.38 82 PRO A N 1
ATOM 654 C CA . PRO A 1 82 ? -0.357 1.711 3.623 1.00 76.38 82 PRO A CA 1
ATOM 655 C C . PRO A 1 82 ? -0.374 2.514 4.928 1.00 76.38 82 PRO A C 1
ATOM 657 O O . PRO A 1 82 ? -0.061 1.960 5.975 1.00 76.38 82 PRO A O 1
ATOM 660 N N . GLU A 1 83 ? -0.770 3.787 4.880 1.00 81.31 83 GLU A N 1
ATOM 661 C CA . GLU A 1 83 ? -1.008 4.577 6.089 1.00 81.31 83 GLU A CA 1
ATOM 662 C C . GLU A 1 83 ? -2.285 4.107 6.792 1.00 81.31 83 GLU A C 1
ATOM 664 O O . GLU A 1 83 ? -3.334 3.948 6.155 1.00 81.31 83 GLU A O 1
ATOM 669 N N . ILE A 1 84 ? -2.200 3.905 8.110 1.00 80.50 84 ILE A N 1
ATOM 670 C CA . ILE A 1 84 ? -3.336 3.473 8.929 1.00 80.50 84 ILE A CA 1
ATOM 671 C C . ILE A 1 84 ? -4.422 4.549 8.872 1.00 80.50 84 ILE A C 1
ATOM 673 O O . ILE A 1 84 ? -4.225 5.690 9.289 1.00 80.50 84 ILE A O 1
ATOM 677 N N . ASP A 1 85 ? -5.610 4.173 8.400 1.00 85.19 85 ASP A N 1
ATOM 678 C CA . ASP A 1 85 ? -6.782 5.039 8.476 1.00 85.19 85 ASP A CA 1
ATOM 679 C C . ASP A 1 85 ? -7.366 4.973 9.893 1.00 85.19 85 ASP A C 1
ATOM 681 O O . ASP A 1 85 ? -8.252 4.168 10.189 1.00 85.19 85 ASP A O 1
ATOM 685 N N . PHE A 1 86 ? -6.845 5.816 10.791 1.00 87.38 86 PHE A N 1
ATOM 686 C CA . PHE A 1 86 ? -7.282 5.876 12.190 1.00 87.38 86 PHE A CA 1
ATOM 687 C C . PHE A 1 86 ? -8.784 6.128 12.335 1.00 87.38 86 PHE A C 1
ATOM 689 O O . PHE A 1 86 ? -9.407 5.616 13.263 1.00 87.38 86 PHE A O 1
ATOM 696 N N . ARG A 1 87 ? -9.396 6.874 11.407 1.00 89.31 87 ARG A N 1
ATOM 697 C CA . ARG A 1 87 ? -10.841 7.127 11.424 1.00 89.31 87 ARG A CA 1
ATOM 698 C C . ARG A 1 87 ? -11.613 5.845 11.144 1.00 89.31 87 ARG A C 1
ATOM 700 O O . ARG A 1 87 ? -12.611 5.571 11.809 1.00 89.31 87 ARG A O 1
ATOM 707 N N . MET A 1 88 ? -11.173 5.069 10.159 1.00 87.31 88 MET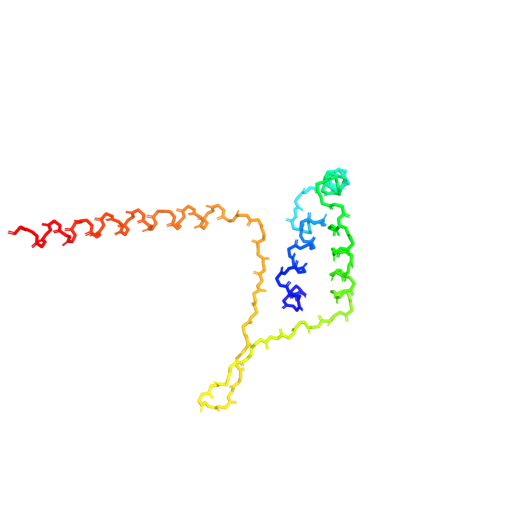 A N 1
ATOM 708 C CA . MET A 1 88 ? -11.792 3.787 9.838 1.00 87.31 88 MET A CA 1
ATOM 709 C C . MET A 1 88 ? -11.545 2.752 10.940 1.00 87.31 88 MET A C 1
ATOM 711 O O . MET A 1 88 ? -12.472 2.031 11.303 1.00 87.31 88 MET A O 1
ATOM 715 N N . LEU A 1 89 ? -10.348 2.743 11.532 1.00 90.88 89 LEU A N 1
ATOM 716 C CA . LEU A 1 89 ? -10.022 1.908 12.688 1.00 90.88 89 LEU A CA 1
ATOM 717 C C . LEU A 1 89 ? -10.921 2.229 13.890 1.00 90.88 89 LEU A C 1
ATOM 719 O O . LEU A 1 89 ? -11.525 1.324 14.457 1.00 90.88 89 LEU A O 1
ATOM 723 N N . ALA A 1 90 ? -11.079 3.509 14.238 1.00 95.31 90 ALA A N 1
ATOM 724 C CA . ALA A 1 90 ? -11.953 3.939 15.329 1.00 95.31 90 ALA A CA 1
ATOM 725 C C . ALA A 1 90 ? -13.412 3.515 15.097 1.00 95.31 90 ALA A C 1
ATOM 727 O O . ALA A 1 90 ? -14.065 3.024 16.016 1.00 95.31 90 ALA A O 1
ATOM 728 N N . LYS A 1 91 ? -13.914 3.638 13.859 1.00 95.94 91 LYS A N 1
ATOM 729 C CA . LYS A 1 91 ? -15.253 3.148 13.493 1.00 95.94 91 LYS A CA 1
ATOM 730 C C . LYS A 1 91 ? -15.384 1.638 13.671 1.00 95.94 91 LYS A C 1
ATOM 732 O O . LYS A 1 91 ? -16.388 1.187 14.207 1.00 95.94 91 LYS A O 1
ATOM 737 N N . ALA A 1 92 ? -14.393 0.868 13.227 1.00 94.81 92 ALA A N 1
ATOM 738 C CA . ALA A 1 92 ? -14.412 -0.586 13.360 1.00 94.81 92 ALA A CA 1
ATOM 739 C C . ALA A 1 92 ? -14.427 -1.020 14.834 1.00 94.81 92 ALA A C 1
ATOM 741 O O . ALA A 1 92 ? -15.222 -1.882 15.209 1.00 94.81 92 ALA A O 1
ATOM 742 N N . LEU A 1 93 ? -13.607 -0.384 15.677 1.00 96.69 93 LEU A N 1
ATOM 743 C CA . LEU A 1 93 ? -13.597 -0.630 17.122 1.00 96.69 93 LEU A CA 1
ATOM 744 C C . LEU A 1 93 ? -14.948 -0.293 17.766 1.00 96.69 93 LEU A C 1
ATOM 746 O O . LEU A 1 93 ? -15.484 -1.114 18.507 1.00 96.69 93 LEU A O 1
ATOM 750 N N . LEU A 1 94 ? -15.532 0.865 17.437 1.00 97.44 94 LEU A N 1
ATOM 751 C CA . LEU A 1 94 ? -16.842 1.271 17.953 1.00 97.44 94 LEU A CA 1
ATOM 752 C C . LEU A 1 94 ? -17.941 0.275 17.561 1.00 97.44 94 LEU A C 1
ATOM 754 O O . LEU A 1 94 ? -18.707 -0.155 18.417 1.00 97.44 94 LEU A O 1
ATOM 758 N N . TYR A 1 95 ? -17.998 -0.128 16.290 1.00 96.62 95 TYR A N 1
ATOM 759 C CA . TYR A 1 95 ? -18.989 -1.104 15.837 1.00 96.62 95 TYR A CA 1
ATOM 760 C C . TYR A 1 95 ? -18.820 -2.465 16.500 1.00 96.62 95 TYR A C 1
ATOM 762 O O . TYR A 1 95 ? -19.814 -3.107 16.815 1.00 96.62 95 TYR A O 1
ATOM 770 N N . THR A 1 96 ? -17.582 -2.883 16.756 1.00 96.31 96 THR A N 1
ATOM 771 C CA . THR 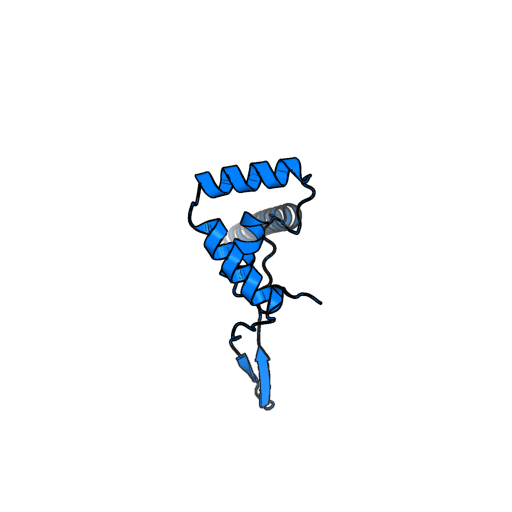A 1 96 ? -17.314 -4.148 17.448 1.00 96.31 96 THR A CA 1
ATOM 772 C C . THR A 1 96 ? -17.821 -4.096 18.891 1.00 96.31 96 THR A C 1
ATOM 774 O O . THR A 1 96 ? -18.460 -5.040 19.341 1.00 96.31 96 THR A O 1
ATOM 777 N N . ALA A 1 97 ? -17.603 -2.980 19.597 1.00 96.81 97 ALA A N 1
ATOM 778 C CA . ALA A 1 97 ? -18.111 -2.787 20.956 1.00 96.81 97 ALA A CA 1
ATOM 779 C C . ALA A 1 97 ? -19.650 -2.753 21.006 1.00 96.81 97 ALA A C 1
ATOM 781 O O . ALA A 1 97 ? -20.254 -3.386 21.866 1.00 96.81 97 ALA A O 1
ATOM 782 N N . MET A 1 98 ? -20.295 -2.062 20.057 1.00 96.06 98 MET A N 1
ATOM 783 C CA . MET A 1 98 ? -21.761 -2.031 19.961 1.00 96.06 98 MET A CA 1
ATOM 784 C C . MET A 1 98 ? -22.355 -3.411 19.649 1.00 96.06 98 MET A C 1
ATOM 786 O O . MET A 1 98 ? -23.389 -3.769 20.204 1.00 96.06 98 MET A O 1
ATOM 790 N N . ASP A 1 99 ? -21.711 -4.184 18.771 1.00 96.31 99 ASP A N 1
ATOM 791 C CA . ASP A 1 99 ? -22.150 -5.541 18.431 1.00 96.31 99 ASP A CA 1
ATOM 792 C C . ASP A 1 99 ? -21.989 -6.504 19.617 1.00 96.31 99 ASP A C 1
ATOM 794 O O . ASP A 1 99 ? -22.861 -7.334 19.854 1.00 96.31 99 ASP A O 1
ATOM 798 N N . GLN A 1 100 ? -20.921 -6.359 20.410 1.00 93.94 100 GLN A N 1
ATOM 799 C CA . GLN A 1 100 ? -20.742 -7.123 21.649 1.00 93.94 100 GLN A CA 1
ATOM 800 C C . GLN A 1 100 ? -21.834 -6.824 22.679 1.00 93.94 100 GLN A C 1
ATOM 802 O O . GLN A 1 100 ? -22.393 -7.762 23.243 1.00 93.94 100 GLN A O 1
ATOM 807 N N . GLU A 1 101 ? -22.170 -5.550 22.897 1.00 93.62 101 GLU A N 1
ATOM 808 C CA . GLU A 1 101 ? -23.212 -5.187 23.866 1.00 93.62 101 GLU A CA 1
ATOM 809 C C . GLU A 1 101 ? -24.592 -5.668 23.413 1.00 93.62 101 GLU A C 1
ATOM 811 O O . GLU A 1 101 ? -25.349 -6.202 24.218 1.00 93.62 101 GLU A O 1
ATOM 816 N N . LYS A 1 102 ? -24.892 -5.567 22.112 1.00 93.00 102 LYS A N 1
ATOM 817 C CA . LYS A 1 102 ? -26.141 -6.093 21.557 1.00 93.00 102 LYS A CA 1
ATOM 818 C C . LYS A 1 102 ? -26.250 -7.612 21.725 1.00 93.00 102 LYS A C 1
ATOM 820 O O . LYS A 1 102 ? -27.290 -8.109 22.135 1.00 93.00 102 LYS A O 1
ATOM 825 N N . ARG A 1 103 ? -25.182 -8.360 21.430 1.00 91.94 103 ARG A N 1
ATOM 826 C CA . ARG A 1 103 ? -25.179 -9.820 21.635 1.00 91.94 103 ARG A CA 1
ATOM 827 C C . ARG A 1 103 ? -25.408 -10.17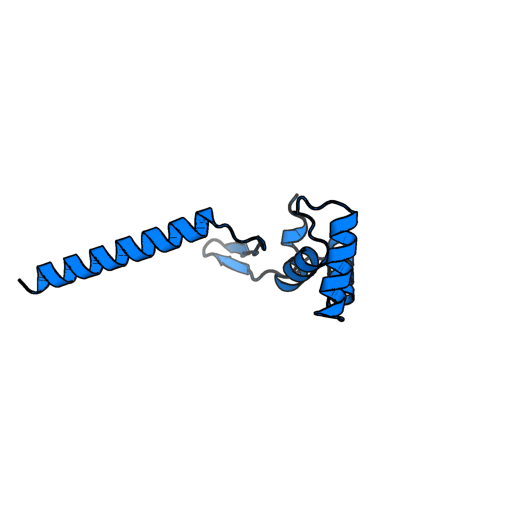8 23.100 1.00 91.94 103 ARG A C 1
ATOM 829 O O . ARG A 1 103 ? -26.157 -11.102 23.379 1.00 91.94 103 ARG A O 1
ATOM 836 N N . ARG A 1 104 ? -24.809 -9.419 24.020 1.00 91.31 104 ARG A N 1
ATOM 837 C CA . ARG A 1 104 ? -24.996 -9.619 25.456 1.00 91.31 104 ARG A CA 1
ATOM 838 C C . ARG A 1 104 ? -26.434 -9.331 25.899 1.00 91.31 104 ARG A C 1
ATOM 840 O O . ARG A 1 104 ? -26.986 -10.130 26.644 1.00 91.31 104 ARG A O 1
ATOM 847 N N . SER A 1 105 ? -27.058 -8.248 25.426 1.00 87.69 105 SER A N 1
ATOM 848 C CA . SER A 1 105 ? -28.470 -7.975 25.735 1.00 87.69 105 SER A CA 1
ATOM 849 C C . SER A 1 105 ? -29.402 -9.045 25.166 1.00 87.69 105 SER A C 1
ATOM 851 O O . SER A 1 105 ? -30.307 -9.495 25.858 1.00 87.69 105 SER A O 1
ATOM 853 N N . ASP A 1 106 ? -29.143 -9.508 23.937 1.00 89.38 106 ASP A N 1
ATOM 854 C CA . ASP A 1 106 ? -29.940 -10.559 23.290 1.00 89.38 106 ASP A CA 1
ATOM 855 C C . ASP A 1 106 ? -29.835 -11.909 24.042 1.00 89.38 106 ASP A C 1
ATOM 857 O O . ASP A 1 106 ? -30.772 -12.710 24.008 1.00 89.38 106 ASP A O 1
ATOM 861 N N . GLU A 1 107 ? -28.707 -12.176 24.711 1.00 86.12 107 GLU A N 1
ATOM 862 C CA . GLU A 1 107 ? -28.498 -13.345 25.581 1.00 86.12 107 GLU A CA 1
ATOM 863 C C . GLU A 1 107 ? -29.194 -13.194 26.947 1.00 86.12 107 GLU A C 1
ATOM 865 O O . GLU A 1 107 ? -29.788 -14.155 27.438 1.00 86.12 107 GLU A O 1
ATOM 870 N N . GLU A 1 108 ? -29.156 -12.000 27.548 1.00 82.06 108 GLU A N 1
ATOM 871 C CA . GLU A 1 108 ? -29.844 -11.692 28.813 1.00 82.06 108 GLU A CA 1
ATOM 872 C C . GLU A 1 108 ? -31.379 -11.784 28.656 1.00 82.06 108 GLU A C 1
ATOM 874 O O . GLU A 1 108 ? -32.043 -12.374 29.511 1.00 82.06 108 GLU A O 1
ATOM 879 N N . ASP A 1 109 ? -31.932 -11.317 27.530 1.00 76.56 109 ASP A N 1
ATOM 880 C CA . ASP A 1 109 ? -33.368 -11.394 27.211 1.00 76.56 109 ASP A CA 1
ATOM 881 C C . ASP A 1 109 ? -33.859 -12.828 26.923 1.00 76.56 109 ASP A C 1
ATOM 883 O O . ASP A 1 109 ? -35.041 -13.122 27.089 1.00 76.56 109 ASP A O 1
ATOM 887 N N . GLN A 1 110 ? -32.979 -13.738 26.488 1.00 69.44 110 GLN A N 1
ATOM 888 C CA . GLN A 1 110 ? -33.320 -15.154 26.255 1.00 69.44 110 GLN A CA 1
ATOM 889 C C . GLN A 1 110 ? -33.240 -16.017 27.521 1.00 69.44 110 GLN A C 1
ATOM 891 O O . GLN A 1 110 ? -33.766 -17.132 27.535 1.00 69.44 110 GLN A O 1
ATOM 896 N N . ALA A 1 111 ? -32.554 -15.537 28.559 1.00 67.12 111 ALA A N 1
ATOM 897 C CA . ALA A 1 111 ? -32.393 -16.235 29.832 1.00 67.12 111 ALA A CA 1
ATOM 898 C C . ALA A 1 111 ? -33.461 -15.859 30.882 1.00 67.12 111 ALA A C 1
ATOM 900 O O . ALA A 1 111 ? -33.519 -16.509 31.931 1.00 67.12 111 ALA A O 1
ATOM 901 N N . ALA A 1 112 ? -34.272 -14.829 30.611 1.00 57.66 112 ALA A N 1
ATOM 902 C CA . ALA A 1 112 ? -35.385 -14.353 31.438 1.00 57.66 112 ALA A CA 1
ATOM 903 C C . ALA A 1 112 ? -36.733 -14.952 30.998 1.00 57.66 112 ALA A C 1
ATOM 905 O O . ALA A 1 112 ? -37.570 -15.206 31.898 1.00 57.66 112 ALA A O 1
#

Sequence (112 aa):
MSAFLYLTFRDQVDLHTYFQFASDKTEAELIEHRRNVHALDRSLPHRAGRAYARLIRGERAPATSSALSDGSRISVRAIVRPEIDFRMLAKALLYTAMDQEKRRSDEEDQAA

Secondary structure (DSSP, 8-state):
--GGGGS-HHHHHHHHHHH-TT----HHHHHHHHHHHHHH-TTHHHHHHHHHHHHHTT------EEE-TTS-EEE-------S--HHHHHHHHHHHHHHHHHHHHHHHHHH-

Organism: NCBI:txid1552759

pLDDT: mean 88.88, std 8.34, range [46.09, 97.44]

Foldseek 3Di:
DPLCQQADPVLLVLQCQQQVPPDPDDPVVSVVSNVVVCVVPVCSVVSNVVSVVCSVVSHGDDFDWDADPVRDIDTDTDDDPPDDPVVVVVVVVVVVVVVVVVVVVVVVVVVD